Protein AF-A0A6V8EMU5-F1 (afdb_monomer_lite)

Foldseek 3Di:
DVVVVVVVVVVVVVVVPDDDQQAPLVADFFAADFCQCVSNRGRGSVPDDDFQKDKDWDWDPDDDAQDKTKIKIKIAPGDADPQQKDKDADFCDNPRPCTHVVSVQKFFPQWQVGDGGRIHIDHDPHRMDMTMTMITHHNDDDDD

Structure (mmCIF, N/CA/C/O backbone):
data_AF-A0A6V8EMU5-F1
#
_entry.id   AF-A0A6V8EMU5-F1
#
loop_
_atom_site.group_PDB
_atom_site.id
_atom_site.type_symbol
_atom_site.label_atom_id
_atom_site.label_alt_id
_atom_site.label_comp_id
_atom_site.label_asym_id
_atom_site.label_entity_id
_atom_site.label_seq_id
_atom_site.pdbx_PDB_ins_code
_atom_site.Cartn_x
_atom_site.Cartn_y
_atom_site.Cartn_z
_atom_site.occupancy
_atom_site.B_iso_or_equiv
_atom_site.auth_seq_id
_atom_site.auth_comp_id
_atom_site.auth_asym_id
_atom_site.auth_atom_id
_atom_site.pdbx_PDB_model_num
ATOM 1 N N . MET A 1 1 ? -40.445 38.850 7.396 1.00 62.78 1 MET A N 1
ATOM 2 C CA . MET A 1 1 ? -39.752 38.286 8.583 1.00 62.78 1 MET A CA 1
ATOM 3 C C . MET A 1 1 ? -40.018 36.793 8.769 1.00 62.78 1 MET A C 1
ATOM 5 O O . MET A 1 1 ? -39.047 36.062 8.870 1.00 62.78 1 MET A O 1
ATOM 9 N N . LYS A 1 2 ? -41.276 36.317 8.729 1.00 76.31 2 LYS A N 1
ATOM 10 C CA . LYS A 1 2 ? -41.618 34.887 8.904 1.00 76.31 2 LYS A CA 1
ATOM 11 C C . LYS A 1 2 ? -40.872 33.920 7.962 1.00 76.31 2 LYS A C 1
ATOM 13 O O . LYS A 1 2 ? -40.321 32.941 8.439 1.00 76.31 2 LYS A O 1
ATOM 18 N N . SER A 1 3 ? -40.772 34.221 6.662 1.00 79.50 3 SER A N 1
ATOM 19 C CA . SER A 1 3 ? -40.058 33.346 5.710 1.00 79.50 3 SER A CA 1
ATOM 20 C C . SER A 1 3 ? -38.551 33.260 5.967 1.00 79.50 3 SER A C 1
ATOM 22 O O . SER A 1 3 ? -37.969 32.195 5.824 1.00 79.50 3 SER A O 1
ATOM 24 N N . ARG A 1 4 ? -37.920 34.358 6.405 1.00 86.12 4 ARG A N 1
ATOM 25 C CA . ARG A 1 4 ? -36.487 34.380 6.735 1.00 86.12 4 ARG A CA 1
ATOM 26 C C . ARG A 1 4 ? -36.182 33.547 7.978 1.00 86.12 4 ARG A C 1
ATOM 28 O O . ARG A 1 4 ? -35.189 32.837 7.985 1.00 86.12 4 ARG A O 1
ATOM 35 N N . ILE A 1 5 ? -37.058 33.597 8.985 1.00 91.38 5 ILE A N 1
ATOM 36 C CA . ILE A 1 5 ? -36.937 32.764 10.190 1.00 91.38 5 ILE A CA 1
ATOM 37 C C . ILE A 1 5 ? -37.046 31.283 9.814 1.00 91.38 5 ILE A C 1
ATOM 39 O O . ILE A 1 5 ? -36.197 30.505 10.218 1.00 91.38 5 ILE A O 1
ATOM 43 N N . ILE A 1 6 ? -38.017 30.914 8.971 1.00 93.00 6 ILE A N 1
ATOM 44 C CA . ILE A 1 6 ? -38.186 29.526 8.507 1.00 93.00 6 ILE A CA 1
ATOM 45 C C . ILE A 1 6 ? -36.940 29.033 7.759 1.00 93.00 6 ILE A C 1
ATOM 47 O O . ILE A 1 6 ? -36.444 27.952 8.055 1.00 93.00 6 ILE A O 1
ATOM 51 N N . VAL A 1 7 ? -36.402 29.830 6.832 1.00 93.56 7 VAL A N 1
ATOM 52 C CA . VAL A 1 7 ? -35.196 29.459 6.072 1.00 93.56 7 VAL A CA 1
ATOM 53 C C . VAL A 1 7 ? -33.988 29.282 6.994 1.00 93.56 7 VAL A C 1
ATOM 55 O O . VAL A 1 7 ? -33.279 28.288 6.880 1.00 93.56 7 VAL A O 1
ATOM 58 N N . VAL A 1 8 ? -33.777 30.198 7.944 1.00 94.19 8 VAL A N 1
ATOM 59 C CA . VAL A 1 8 ? -32.675 30.093 8.915 1.00 94.19 8 VAL A CA 1
ATOM 60 C C . VAL A 1 8 ? -32.845 28.867 9.815 1.00 94.19 8 VAL A C 1
ATOM 62 O O . VAL A 1 8 ? -31.873 28.1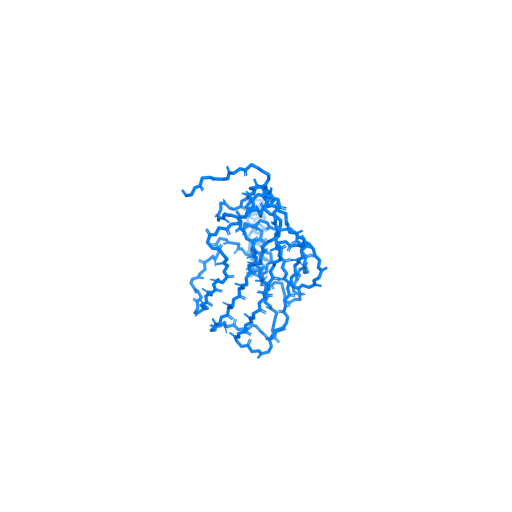56 10.050 1.00 94.19 8 VAL A O 1
ATOM 65 N N . SER A 1 9 ? -34.065 28.567 10.266 1.00 92.75 9 SER A N 1
ATOM 66 C CA . SER A 1 9 ? -34.350 27.366 11.057 1.00 92.75 9 SER A CA 1
ATOM 67 C C . SER A 1 9 ? -34.085 26.078 10.276 1.00 92.75 9 SER A C 1
ATOM 69 O O . SER A 1 9 ? -33.500 25.151 10.830 1.00 92.75 9 SER A O 1
ATOM 71 N N . ILE A 1 10 ? -34.457 26.018 8.994 1.00 93.56 10 ILE A N 1
ATOM 72 C CA . ILE A 1 10 ? -34.183 24.862 8.126 1.00 93.56 10 ILE A CA 1
ATOM 73 C C . ILE A 1 10 ? -32.674 24.665 7.954 1.00 93.56 10 ILE A C 1
ATOM 75 O O . ILE A 1 10 ? -32.185 23.559 8.163 1.00 93.56 10 ILE A O 1
ATOM 79 N N . ILE A 1 11 ? -31.931 25.733 7.643 1.00 92.06 11 ILE A N 1
ATOM 80 C CA . ILE A 1 11 ? -30.468 25.675 7.494 1.00 92.06 11 ILE A CA 1
ATOM 81 C C . ILE A 1 11 ? -29.808 25.223 8.799 1.00 92.06 11 ILE A C 1
ATOM 83 O O . ILE A 1 11 ? -28.953 24.346 8.777 1.00 92.06 11 ILE A O 1
ATOM 87 N N . LEU A 1 12 ? -30.229 25.771 9.941 1.00 91.44 12 LEU A N 1
ATOM 88 C CA . LEU A 1 12 ? -29.681 25.393 11.242 1.00 91.44 12 LEU A CA 1
ATOM 89 C C . LEU A 1 12 ? -29.962 23.921 11.570 1.00 91.44 12 LEU A C 1
ATOM 91 O O . LEU A 1 12 ? -29.094 23.236 12.095 1.00 91.44 12 LEU A O 1
ATOM 95 N N . THR A 1 13 ? -31.147 23.421 11.215 1.00 90.25 13 THR A N 1
ATOM 96 C CA . THR A 1 13 ? -31.513 22.013 11.422 1.00 90.25 13 THR A CA 1
ATOM 97 C C . THR A 1 13 ? -30.691 21.093 10.516 1.00 90.25 13 THR A C 1
ATOM 99 O O . THR A 1 13 ? -30.221 20.061 10.977 1.00 90.25 13 THR A O 1
ATOM 102 N N . LEU A 1 14 ? -30.454 21.483 9.258 1.00 86.19 14 LEU A N 1
ATOM 103 C CA . LEU A 1 14 ? -29.575 20.762 8.329 1.00 86.19 14 LEU A CA 1
ATOM 104 C C . LEU A 1 14 ? -28.123 20.721 8.826 1.00 86.19 14 LEU A C 1
ATOM 106 O O . LEU A 1 14 ? -27.501 19.668 8.770 1.00 86.19 14 LEU A O 1
ATOM 110 N N . LEU A 1 15 ? -27.605 21.835 9.351 1.00 82.19 15 LEU A N 1
ATOM 111 C CA . LEU A 1 15 ? -26.249 21.921 9.905 1.00 82.19 15 LEU A CA 1
ATOM 112 C C . LEU A 1 15 ? -26.089 21.133 11.213 1.00 82.19 15 LEU A C 1
ATOM 114 O O . LEU A 1 15 ? -25.030 20.579 11.463 1.00 82.19 15 LEU A O 1
ATOM 118 N N . LEU A 1 16 ? -27.128 21.061 12.048 1.00 80.56 16 LEU A N 1
ATOM 119 C CA . LEU A 1 16 ? -27.117 20.250 13.274 1.00 80.56 16 LEU A CA 1
ATOM 120 C C . LEU A 1 16 ? -27.333 18.754 12.996 1.00 80.56 16 LEU A C 1
ATOM 122 O O . LEU A 1 16 ? -27.001 17.926 13.839 1.00 80.56 16 LEU A O 1
ATOM 126 N N . ALA A 1 17 ? -27.892 18.408 11.833 1.00 74.19 17 ALA A N 1
ATOM 127 C CA . ALA A 1 17 ? -28.109 17.031 11.398 1.00 74.19 17 ALA A CA 1
ATOM 128 C C . ALA A 1 17 ? -26.889 16.409 10.697 1.00 74.19 17 ALA A C 1
ATOM 130 O O . ALA A 1 17 ? -26.929 15.225 10.360 1.00 74.19 17 ALA A O 1
ATOM 131 N N . THR A 1 18 ? -25.805 17.161 10.466 1.00 63.06 18 THR A N 1
ATOM 132 C CA . THR A 1 18 ? -24.569 16.577 9.937 1.00 63.06 18 THR A CA 1
ATOM 133 C C . THR A 1 18 ? -23.916 15.724 11.018 1.00 63.06 18 THR A C 1
ATOM 135 O O . THR A 1 18 ? -23.444 16.243 12.030 1.00 63.06 18 THR A O 1
ATOM 138 N N . SER A 1 19 ? -23.874 14.410 10.813 1.00 57.09 19 SER A N 1
ATOM 139 C CA . SER A 1 19 ? -23.028 13.526 11.609 1.00 57.09 19 SER A CA 1
ATOM 140 C C . SER A 1 19 ? -21.565 13.935 11.427 1.00 57.09 19 SER A C 1
ATOM 142 O O . SER A 1 19 ? -21.128 14.127 10.291 1.00 57.09 19 SER A O 1
ATOM 144 N N . SER A 1 20 ? -20.803 14.032 12.521 1.00 56.47 20 SER A N 1
ATOM 145 C CA . SER A 1 20 ? -19.335 14.033 12.471 1.00 56.47 20 SER A CA 1
ATOM 146 C C . SER A 1 20 ? -18.881 12.902 11.553 1.00 56.47 20 SER A C 1
ATOM 148 O O . SER A 1 20 ? -19.445 11.815 11.669 1.00 56.47 20 SER A O 1
ATOM 150 N N . GLY A 1 21 ? -17.935 13.154 10.641 1.00 52.91 21 GLY A N 1
ATOM 151 C CA . GLY A 1 21 ? -17.435 12.162 9.687 1.00 52.91 21 GLY A CA 1
ATOM 152 C C . GLY A 1 21 ? -17.037 10.882 10.413 1.00 52.91 21 GLY A C 1
ATOM 153 O O . GLY A 1 21 ? -15.967 10.802 11.006 1.00 52.91 21 GLY A O 1
ATOM 154 N N . VAL A 1 22 ? -17.947 9.913 10.449 1.00 53.91 22 VAL A N 1
ATOM 155 C CA . VAL A 1 22 ? -17.692 8.635 11.092 1.00 53.91 22 VAL A CA 1
ATOM 156 C C . VAL A 1 22 ? -16.890 7.811 10.114 1.00 53.91 22 VAL A C 1
ATOM 158 O O . VAL A 1 22 ? -17.197 7.754 8.918 1.00 53.91 22 VAL A O 1
ATOM 161 N N . ALA A 1 23 ? -15.854 7.173 10.641 1.00 56.19 23 ALA A N 1
ATOM 162 C CA . ALA A 1 23 ? -15.182 6.127 9.918 1.00 56.19 23 ALA A CA 1
ATOM 163 C C . ALA A 1 23 ? -16.204 5.086 9.440 1.00 56.19 23 ALA A C 1
ATOM 165 O O . ALA A 1 23 ? -17.180 4.836 10.148 1.00 56.19 23 ALA A O 1
ATOM 166 N N . ASN A 1 24 ? -16.026 4.504 8.251 1.00 65.38 24 ASN A N 1
ATOM 167 C CA . ASN A 1 24 ? -16.918 3.441 7.785 1.00 65.38 24 ASN A CA 1
ATOM 168 C C . ASN A 1 24 ? -16.547 2.160 8.533 1.00 65.38 24 ASN A C 1
ATOM 170 O O . ASN A 1 24 ? -15.546 1.544 8.178 1.00 65.38 24 ASN A O 1
ATOM 174 N N . PRO A 1 25 ? -17.303 1.747 9.570 1.00 60.41 25 PRO A N 1
ATOM 175 C CA . PRO A 1 25 ? -16.785 0.771 10.524 1.00 60.41 25 PRO A CA 1
ATOM 176 C C . PRO A 1 25 ? -16.617 -0.609 9.886 1.00 60.41 25 PRO A C 1
ATOM 178 O O . PRO A 1 25 ? -15.761 -1.376 10.301 1.00 60.41 25 PRO A O 1
ATOM 181 N N . GLY A 1 26 ? -17.432 -0.924 8.877 1.00 66.12 26 GLY A N 1
ATOM 182 C CA . GLY A 1 26 ? -17.337 -2.167 8.110 1.00 66.12 26 GLY A CA 1
ATOM 183 C C . GLY A 1 26 ? -16.399 -2.093 6.906 1.00 66.12 26 GLY A C 1
ATOM 184 O O . GLY A 1 26 ? -16.479 -2.971 6.057 1.00 66.12 26 GLY A O 1
ATOM 185 N N . GLY A 1 27 ? -15.596 -1.034 6.792 1.00 75.44 27 GLY A N 1
ATOM 186 C CA . GLY A 1 27 ? -14.760 -0.807 5.624 1.00 75.44 27 GLY A CA 1
ATOM 187 C C . GLY A 1 27 ? -15.536 -0.384 4.381 1.00 75.44 27 GLY A C 1
ATOM 188 O O . GLY A 1 27 ? -16.713 0.007 4.415 1.00 75.44 27 GLY A O 1
ATOM 189 N N . LYS A 1 28 ? -14.834 -0.418 3.260 1.00 81.31 28 LYS A N 1
ATOM 190 C CA . LYS A 1 28 ? -15.286 -0.092 1.911 1.00 81.31 28 LYS A CA 1
ATOM 191 C C . LYS A 1 28 ? -14.872 -1.131 0.875 1.00 81.31 28 LYS A C 1
ATOM 193 O O . LYS A 1 28 ? -15.258 -0.960 -0.283 1.00 81.31 28 LYS A O 1
ATOM 198 N N . GLY A 1 29 ? -14.141 -2.163 1.282 1.00 88.12 29 GLY A N 1
ATOM 199 C CA . GLY A 1 29 ? -13.582 -3.192 0.424 1.00 88.12 29 GLY A CA 1
ATOM 200 C C . GLY A 1 29 ? -12.421 -2.706 -0.440 1.00 88.12 29 GLY A C 1
ATOM 201 O O . GLY A 1 29 ? -12.261 -1.504 -0.718 1.00 88.12 29 GLY A O 1
ATOM 202 N N . ASP A 1 30 ? -11.652 -3.691 -0.890 1.00 91.81 30 ASP A N 1
ATOM 203 C CA . ASP A 1 30 ? -10.554 -3.545 -1.840 1.00 91.81 30 ASP A CA 1
ATOM 204 C C . ASP A 1 30 ? -11.031 -2.841 -3.116 1.00 91.81 30 ASP A C 1
ATOM 206 O O . ASP A 1 30 ? -12.125 -3.101 -3.630 1.00 91.81 30 ASP A O 1
ATOM 210 N N . SER A 1 31 ? -10.233 -1.896 -3.605 1.00 91.62 31 SER A N 1
ATOM 211 C CA . SER A 1 31 ? -10.549 -1.095 -4.792 1.00 91.62 31 SER A CA 1
ATOM 212 C C . SER A 1 31 ? -9.318 -0.314 -5.235 1.00 91.62 31 SER A C 1
ATOM 214 O O . SER A 1 31 ? -8.378 -0.146 -4.466 1.00 91.62 31 SER A O 1
ATOM 216 N N . ASN A 1 32 ? -9.370 0.278 -6.425 1.00 91.38 32 ASN A N 1
ATOM 217 C CA . ASN A 1 32 ? -8.472 1.380 -6.752 1.00 91.38 32 ASN A CA 1
ATOM 218 C C . ASN A 1 32 ? -8.990 2.687 -6.143 1.00 91.38 32 ASN A C 1
ATOM 220 O O . ASN A 1 32 ? -10.191 2.975 -6.231 1.00 91.38 32 ASN A O 1
ATOM 224 N N . ARG A 1 33 ? -8.117 3.438 -5.468 1.00 88.50 33 ARG A N 1
ATOM 225 C CA . ARG A 1 33 ? -8.454 4.665 -4.739 1.00 88.50 33 ARG A CA 1
ATOM 226 C C . ARG A 1 33 ? -7.290 5.651 -4.725 1.00 88.50 33 ARG A C 1
ATOM 228 O O . ARG A 1 33 ? -6.164 5.281 -4.397 1.00 88.50 33 ARG A O 1
ATOM 235 N N . ASP A 1 34 ? -7.621 6.918 -4.964 1.00 87.12 34 ASP A N 1
ATOM 236 C CA . ASP A 1 34 ? -6.679 8.026 -4.819 1.00 87.12 34 ASP A CA 1
ATOM 237 C C . ASP A 1 34 ? -6.430 8.396 -3.347 1.00 87.12 34 ASP A C 1
ATOM 239 O O . ASP A 1 34 ? -7.256 8.103 -2.471 1.00 87.12 34 ASP A O 1
ATOM 243 N N . PHE A 1 35 ? -5.363 9.148 -3.062 1.00 82.88 35 PHE A N 1
ATOM 244 C CA . PHE A 1 35 ? -5.080 9.650 -1.710 1.00 82.88 35 PHE A CA 1
ATOM 245 C C . PHE A 1 35 ? -6.223 10.503 -1.135 1.00 82.88 35 PHE A C 1
ATOM 247 O O . PHE A 1 35 ? -6.589 10.344 0.032 1.00 82.88 35 PHE A O 1
ATOM 254 N N . THR A 1 36 ? -6.869 11.365 -1.935 1.00 77.94 36 THR A N 1
ATOM 255 C CA . THR A 1 36 ? -8.059 12.124 -1.490 1.00 77.94 36 THR A CA 1
ATOM 256 C C . THR A 1 36 ? -9.294 11.230 -1.347 1.00 77.94 36 THR A C 1
ATOM 258 O O . THR A 1 36 ? -10.257 11.603 -0.687 1.00 77.94 36 THR A O 1
ATOM 261 N N . CYS A 1 37 ? -9.281 10.001 -1.859 1.00 69.56 37 CYS A N 1
ATOM 262 C CA . CYS A 1 37 ? -10.270 8.989 -1.493 1.00 69.56 37 CYS A CA 1
ATOM 263 C C . CYS A 1 37 ? -9.904 8.243 -0.197 1.00 69.56 37 CYS A C 1
ATOM 265 O O . CYS A 1 37 ? -10.734 7.475 0.291 1.00 69.56 37 CYS A O 1
ATOM 267 N N . GLY A 1 38 ? -8.743 8.503 0.418 1.00 58.28 38 GLY A N 1
ATOM 268 C CA . GLY A 1 38 ? -8.309 7.945 1.708 1.00 58.28 38 GLY A CA 1
ATOM 269 C C . GLY A 1 38 ? -9.251 8.241 2.879 1.00 58.28 38 GLY A C 1
ATOM 270 O O . GLY A 1 38 ? -9.413 7.427 3.788 1.00 58.28 38 GLY A O 1
ATOM 271 N N . GLY A 1 39 ? -10.005 9.342 2.799 1.00 56.09 39 GLY A N 1
ATOM 272 C CA . GLY A 1 39 ? -11.105 9.645 3.723 1.00 56.09 39 GLY A CA 1
ATOM 273 C C . GLY A 1 39 ? -12.300 8.693 3.620 1.00 56.09 39 GLY A C 1
ATOM 274 O O . GLY A 1 39 ? -13.210 8.768 4.442 1.00 56.09 39 GLY A O 1
ATOM 275 N N . SER A 1 40 ? -12.309 7.756 2.666 1.00 53.03 40 SER A N 1
ATOM 276 C CA . SER A 1 40 ? -13.356 6.733 2.543 1.00 53.03 40 SER A CA 1
ATOM 277 C C . SER A 1 40 ? -13.458 5.842 3.783 1.00 53.03 40 SER A C 1
ATOM 279 O O . SER A 1 40 ? -14.541 5.323 4.050 1.00 53.03 40 SER A O 1
ATOM 281 N N . CYS A 1 41 ? -12.382 5.711 4.567 1.00 55.94 41 CYS A N 1
ATOM 282 C CA . CYS A 1 41 ? -12.421 5.038 5.862 1.00 55.94 41 CYS A CA 1
ATOM 283 C C . CYS A 1 41 ? -12.686 5.966 7.045 1.00 55.94 41 CYS A C 1
ATOM 285 O O . CYS A 1 41 ? -13.181 5.446 8.025 1.00 55.94 41 CYS A O 1
ATOM 287 N N . HIS A 1 42 ? -12.426 7.282 6.971 1.00 59.34 42 HIS A N 1
ATOM 288 C CA . HIS A 1 42 ? -12.413 8.193 8.138 1.00 59.34 42 HIS A CA 1
ATOM 289 C C . HIS A 1 42 ? -13.229 9.496 7.984 1.00 59.34 42 HIS A C 1
ATOM 291 O O . HIS A 1 42 ? -13.102 10.412 8.789 1.00 59.34 42 HIS A O 1
ATOM 297 N N . GLY A 1 43 ? -14.108 9.589 6.984 1.00 50.69 43 GLY A N 1
ATOM 298 C CA . GLY A 1 43 ? -15.106 10.660 6.858 1.00 50.69 43 GLY A CA 1
ATOM 299 C C . GLY A 1 43 ? -14.595 11.984 6.278 1.00 50.69 43 GLY A C 1
ATOM 300 O O . GLY A 1 43 ? -15.405 12.726 5.729 1.00 50.69 43 GLY A O 1
ATOM 301 N N . ASP A 1 44 ? -13.286 12.260 6.327 1.00 56.44 44 ASP A N 1
ATOM 302 C CA . ASP A 1 44 ? -12.647 13.395 5.644 1.00 56.44 44 ASP A CA 1
ATOM 303 C C . ASP A 1 44 ? -11.126 13.153 5.462 1.00 56.44 44 ASP A C 1
ATOM 305 O O . ASP A 1 44 ? -10.410 13.020 6.456 1.00 56.44 44 ASP A O 1
ATOM 309 N N . PRO A 1 45 ? -10.587 13.116 4.228 1.00 53.75 45 PRO A N 1
ATOM 310 C CA . PRO A 1 45 ? -9.141 12.999 3.982 1.00 53.75 45 PRO A CA 1
ATOM 311 C C . PRO A 1 45 ? -8.356 14.223 4.489 1.00 53.75 45 PRO A C 1
ATOM 313 O O . PRO A 1 45 ? -7.169 14.129 4.808 1.00 53.75 45 PRO A O 1
ATOM 316 N N . SER A 1 46 ? -9.024 15.377 4.591 1.00 53.78 46 SER A N 1
ATOM 317 C CA . SER A 1 46 ? -8.470 16.641 5.090 1.00 53.78 46 SER A CA 1
ATOM 318 C C . SER A 1 46 ? -8.206 16.612 6.599 1.00 53.78 46 SER A C 1
ATOM 320 O O . SER A 1 46 ? -7.446 17.438 7.099 1.00 53.78 46 SER A O 1
ATOM 322 N N . LEU A 1 47 ? -8.779 15.645 7.329 1.00 56.34 47 LEU A N 1
ATOM 323 C CA . LEU A 1 47 ? -8.527 15.396 8.755 1.00 56.34 47 LEU A CA 1
ATOM 324 C C . LEU A 1 47 ? -7.293 14.507 8.979 1.00 56.34 47 LEU A C 1
ATOM 326 O O . LEU A 1 47 ? -7.239 13.721 9.924 1.00 56.34 47 LEU A O 1
ATOM 330 N N . SER A 1 48 ? -6.283 14.642 8.117 1.00 63.28 48 SER A N 1
ATOM 331 C CA . SER A 1 48 ? -4.973 14.014 8.285 1.00 63.28 48 SER A CA 1
ATOM 332 C C . SER A 1 48 ? -4.351 14.470 9.611 1.00 63.28 48 SER A C 1
ATOM 334 O O . SER A 1 48 ? -3.829 15.580 9.710 1.00 63.28 48 SER A O 1
ATOM 336 N N . SER A 1 49 ? -4.420 13.629 10.640 1.00 69.19 49 SER A N 1
ATOM 337 C CA . SER A 1 49 ? -3.733 13.850 11.915 1.00 69.19 49 SER A CA 1
ATOM 338 C C . SER A 1 49 ? -2.547 12.896 12.039 1.00 69.19 49 SER A C 1
ATOM 340 O O . SER A 1 49 ? -2.612 11.780 11.518 1.00 69.19 49 SER A O 1
ATOM 342 N N . PRO A 1 50 ? -1.457 13.303 12.714 1.00 76.56 50 PRO A N 1
ATOM 343 C CA . PRO A 1 50 ? -0.376 12.387 13.046 1.00 76.56 50 PRO A CA 1
ATOM 344 C C . PRO A 1 50 ? -0.910 11.163 13.797 1.00 76.56 50 PRO A C 1
ATOM 346 O O . PRO A 1 50 ? -1.716 11.299 14.716 1.00 76.56 50 PRO A O 1
ATOM 349 N N . SER A 1 51 ? -0.443 9.984 13.399 1.00 81.88 51 SER A N 1
ATOM 350 C CA . SER A 1 51 ? -0.710 8.700 14.052 1.00 81.88 51 SER A CA 1
ATOM 351 C C . SER A 1 51 ? 0.578 8.204 14.719 1.00 81.88 51 SER A C 1
ATOM 353 O O . SER A 1 51 ? 1.659 8.522 14.214 1.00 81.88 51 SER A O 1
ATOM 355 N N . PRO A 1 52 ? 0.503 7.427 15.818 1.00 87.06 52 PRO A N 1
ATOM 356 C CA . PRO A 1 52 ? 1.671 6.747 16.381 1.00 87.06 52 PRO A CA 1
ATOM 357 C C . PRO A 1 52 ? 2.207 5.615 15.488 1.00 87.06 52 PRO A C 1
ATOM 359 O O . PRO A 1 52 ? 3.252 5.051 15.804 1.00 87.06 52 PRO A O 1
ATOM 362 N N . ALA A 1 53 ? 1.513 5.274 14.396 1.00 89.75 53 ALA A N 1
ATOM 363 C CA . ALA A 1 53 ? 1.921 4.202 13.504 1.00 89.75 53 ALA A CA 1
ATOM 364 C C . ALA A 1 53 ? 3.256 4.499 12.800 1.00 89.75 53 ALA A C 1
ATOM 366 O O . ALA A 1 53 ? 3.463 5.570 12.225 1.00 89.75 53 ALA A O 1
ATOM 367 N N . GLU A 1 54 ? 4.129 3.500 12.778 1.00 93.50 54 GLU A N 1
ATOM 368 C CA . GLU A 1 54 ? 5.372 3.494 12.016 1.00 93.50 54 GLU A CA 1
ATOM 369 C C . GLU A 1 54 ? 5.194 2.643 10.759 1.00 93.50 54 GLU A C 1
ATOM 371 O O . GLU A 1 54 ? 4.628 1.552 10.817 1.00 93.50 54 GLU A O 1
ATOM 376 N N . ILE A 1 55 ? 5.676 3.145 9.620 1.00 93.50 55 ILE A N 1
ATOM 377 C CA . ILE A 1 55 ? 5.621 2.451 8.330 1.00 93.50 55 ILE A CA 1
ATOM 378 C C . ILE A 1 55 ? 7.049 2.138 7.892 1.00 93.50 55 ILE A C 1
ATOM 380 O O . ILE A 1 55 ? 7.860 3.045 7.695 1.00 93.50 55 ILE A O 1
ATOM 384 N N . GLN A 1 56 ? 7.335 0.858 7.690 1.00 96.06 56 GLN A N 1
ATOM 385 C CA . GLN A 1 56 ? 8.563 0.363 7.087 1.00 96.06 56 GLN A CA 1
ATOM 386 C C . GLN A 1 56 ? 8.256 -0.192 5.697 1.00 96.06 56 GLN A C 1
ATOM 388 O O . GLN A 1 56 ? 7.335 -0.987 5.529 1.00 96.06 56 GLN A O 1
ATOM 393 N N . ILE A 1 57 ? 9.044 0.220 4.706 1.00 94.94 57 ILE A N 1
ATOM 394 C CA . ILE A 1 57 ? 8.924 -0.236 3.320 1.00 94.94 57 ILE A CA 1
ATOM 395 C C . ILE A 1 57 ? 10.209 -0.982 2.965 1.00 94.94 57 ILE A C 1
ATOM 397 O O . ILE A 1 57 ? 11.295 -0.407 3.057 1.00 94.94 57 ILE A O 1
ATOM 401 N N . ASP A 1 58 ? 10.079 -2.240 2.559 1.00 96.25 58 ASP A N 1
ATOM 402 C CA . ASP A 1 58 ? 11.156 -3.044 1.991 1.00 96.25 58 ASP A CA 1
ATOM 403 C C . ASP A 1 58 ? 10.899 -3.260 0.498 1.00 96.25 58 ASP A C 1
ATOM 405 O O . ASP A 1 58 ? 9.896 -3.838 0.081 1.00 96.25 58 ASP A O 1
ATOM 409 N N . MET A 1 59 ? 11.805 -2.739 -0.322 1.00 93.75 59 MET A N 1
ATOM 410 C CA . MET A 1 59 ? 11.759 -2.862 -1.773 1.00 93.75 59 MET A CA 1
ATOM 411 C C . MET A 1 59 ? 13.164 -2.747 -2.354 1.00 93.75 59 MET A C 1
ATOM 413 O O . MET A 1 59 ? 14.081 -2.178 -1.751 1.00 93.75 59 MET A O 1
ATOM 417 N N . LYS A 1 60 ? 13.346 -3.249 -3.577 1.00 91.69 60 LYS A N 1
ATOM 418 C CA . LYS A 1 60 ? 14.586 -3.009 -4.318 1.00 91.69 60 LYS A CA 1
ATOM 419 C C . LYS A 1 60 ? 14.686 -1.531 -4.692 1.00 91.69 60 LYS A C 1
ATOM 421 O O . LYS A 1 60 ? 13.735 -0.936 -5.179 1.00 91.69 60 LYS A O 1
ATOM 426 N N . SER A 1 61 ? 15.879 -0.957 -4.548 1.00 88.81 61 SER A N 1
ATOM 427 C CA . SER A 1 61 ? 16.169 0.425 -4.961 1.00 88.81 61 SER A CA 1
ATOM 428 C C . SER A 1 61 ? 16.206 0.618 -6.481 1.00 88.81 61 SER A C 1
ATOM 430 O O . SER A 1 61 ? 16.409 1.726 -6.974 1.00 88.81 61 SER A O 1
ATOM 432 N N . THR A 1 62 ? 16.092 -0.459 -7.254 1.00 89.69 62 THR A N 1
ATOM 433 C CA . THR A 1 62 ? 16.037 -0.432 -8.714 1.00 89.69 62 THR A CA 1
ATOM 434 C C . THR A 1 62 ? 15.188 -1.604 -9.182 1.00 89.69 62 THR A C 1
ATOM 436 O O . THR A 1 62 ? 15.402 -2.732 -8.735 1.00 89.69 62 THR A O 1
ATOM 439 N N . ALA A 1 63 ? 14.262 -1.336 -10.097 1.00 91.69 63 ALA A N 1
ATOM 440 C CA . ALA A 1 63 ? 13.548 -2.351 -10.858 1.00 91.69 63 ALA A CA 1
ATOM 441 C C . ALA A 1 63 ? 14.022 -2.307 -12.312 1.00 91.69 63 ALA A C 1
ATOM 443 O O . ALA A 1 63 ? 14.334 -1.236 -12.835 1.00 91.69 63 ALA A O 1
ATOM 444 N N . PHE A 1 64 ? 14.094 -3.465 -12.962 1.00 92.50 64 PHE A N 1
ATOM 445 C CA . PHE A 1 64 ? 14.413 -3.526 -14.384 1.00 92.50 64 PHE A CA 1
ATOM 446 C C . PHE A 1 64 ? 13.131 -3.348 -15.193 1.00 92.50 64 PHE 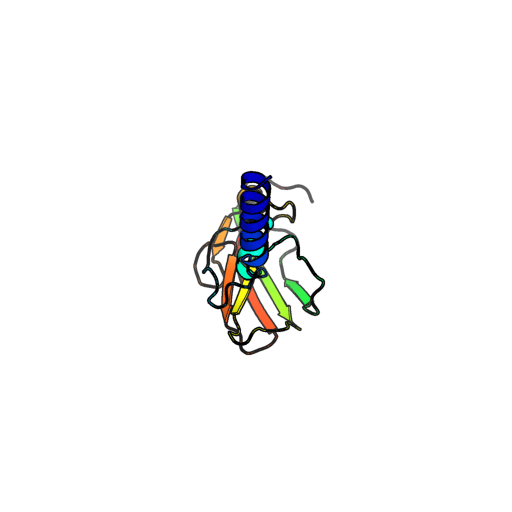A C 1
ATOM 448 O O . PHE A 1 64 ? 12.096 -3.916 -14.840 1.00 92.50 64 PHE A O 1
ATOM 455 N N . SER A 1 65 ? 13.214 -2.584 -16.279 1.00 94.06 65 SER A N 1
ATOM 456 C CA . SER A 1 65 ? 12.098 -2.365 -17.200 1.00 94.06 65 SER A CA 1
ATOM 457 C C . SER A 1 65 ? 11.423 -3.690 -17.579 1.00 94.06 65 SER A C 1
ATOM 459 O O . SER A 1 65 ? 12.093 -4.659 -17.947 1.00 94.06 65 SER A O 1
ATOM 461 N N . GLY A 1 66 ? 10.098 -3.760 -17.416 1.00 94.56 66 GLY A N 1
ATOM 462 C CA . GLY A 1 66 ? 9.306 -4.950 -17.740 1.00 94.56 66 GLY A CA 1
ATOM 463 C C . GLY A 1 66 ? 9.440 -6.137 -16.808 1.00 94.56 66 GLY A C 1
ATOM 464 O O . GLY A 1 66 ? 8.981 -7.225 -17.155 1.00 94.56 66 GLY A O 1
ATOM 465 N N . THR A 1 67 ? 10.090 -5.971 -15.660 1.00 96.12 67 THR A N 1
ATOM 466 C CA . THR A 1 67 ? 10.237 -7.048 -14.680 1.00 96.12 67 THR A CA 1
ATOM 467 C C . THR A 1 67 ? 9.322 -6.839 -13.488 1.00 96.12 67 THR A C 1
ATOM 469 O O . THR A 1 67 ? 8.961 -5.710 -13.146 1.00 96.12 67 THR A O 1
ATOM 472 N N . ALA A 1 68 ? 8.934 -7.951 -12.866 1.00 97.06 68 ALA A N 1
ATOM 473 C CA . ALA A 1 68 ? 8.205 -7.920 -11.615 1.00 97.06 68 ALA A CA 1
ATOM 474 C C . ALA A 1 68 ? 9.152 -7.565 -10.458 1.00 97.06 68 ALA A C 1
ATOM 476 O O . ALA A 1 68 ? 10.264 -8.090 -10.371 1.00 97.06 68 ALA A O 1
ATOM 477 N N . THR A 1 69 ? 8.691 -6.713 -9.550 1.00 96.62 69 THR A N 1
ATOM 478 C CA . THR A 1 69 ? 9.336 -6.414 -8.271 1.00 96.62 69 THR A CA 1
ATOM 479 C C . THR A 1 69 ? 8.301 -6.458 -7.160 1.00 96.62 69 THR A C 1
ATOM 481 O O . THR A 1 69 ? 7.129 -6.159 -7.373 1.00 96.62 69 THR A O 1
ATOM 484 N N . GLU A 1 70 ? 8.742 -6.817 -5.965 1.00 97.38 70 GLU A N 1
ATOM 485 C CA . GLU A 1 70 ? 7.910 -6.804 -4.769 1.00 97.38 70 GLU A CA 1
ATOM 486 C C . GLU A 1 70 ? 8.161 -5.525 -3.966 1.00 97.38 70 GLU A C 1
ATOM 488 O O . GLU A 1 70 ? 9.297 -5.040 -3.882 1.00 97.38 70 GLU A O 1
ATOM 493 N N . VAL A 1 71 ? 7.088 -4.992 -3.390 1.00 97.25 71 VAL A N 1
ATOM 494 C CA . VAL A 1 71 ? 7.111 -3.942 -2.374 1.00 97.25 71 VAL A CA 1
ATOM 495 C C . VAL A 1 71 ? 6.426 -4.507 -1.139 1.00 97.25 71 VAL A C 1
ATOM 497 O O . VAL A 1 71 ? 5.217 -4.747 -1.152 1.00 97.25 71 VAL A O 1
ATOM 500 N N . SER A 1 72 ? 7.202 -4.726 -0.082 1.00 97.44 72 SER A N 1
ATOM 501 C CA . SER A 1 72 ? 6.709 -5.204 1.205 1.00 97.44 72 SER A CA 1
ATOM 502 C C . SER A 1 72 ? 6.573 -4.039 2.178 1.00 97.44 72 SER A C 1
ATOM 504 O O . SER A 1 72 ? 7.456 -3.187 2.278 1.00 97.44 72 SER A O 1
ATOM 506 N N . ILE A 1 73 ? 5.446 -3.967 2.877 1.00 96.00 73 ILE A N 1
ATOM 507 C CA . ILE A 1 73 ? 5.106 -2.871 3.781 1.00 96.00 73 ILE A CA 1
ATOM 508 C C . ILE A 1 73 ? 4.759 -3.477 5.130 1.00 96.00 73 ILE A C 1
ATOM 510 O O . ILE A 1 73 ? 3.838 -4.283 5.229 1.00 96.00 73 ILE A O 1
ATOM 514 N N . SER A 1 74 ? 5.478 -3.056 6.163 1.00 95.56 74 SER A N 1
ATOM 515 C CA . SER A 1 74 ? 5.159 -3.363 7.553 1.00 95.56 74 SER A CA 1
ATOM 516 C C . SER A 1 74 ? 4.683 -2.096 8.244 1.00 95.56 74 SER A C 1
ATOM 518 O O . SER A 1 74 ? 5.380 -1.083 8.235 1.00 95.56 74 SER A O 1
ATOM 520 N N . VAL A 1 75 ? 3.498 -2.148 8.841 1.00 94.12 75 VAL A N 1
ATOM 521 C CA . VAL A 1 75 ? 2.945 -1.060 9.651 1.00 94.12 75 VAL A CA 1
ATOM 522 C C . VAL A 1 75 ? 2.848 -1.551 11.084 1.00 94.12 75 VAL A C 1
ATOM 524 O O . VAL A 1 75 ? 2.282 -2.616 11.306 1.00 94.12 75 VAL A O 1
ATOM 527 N N . SER A 1 76 ? 3.382 -0.803 12.045 1.00 94.25 76 SER A N 1
ATOM 528 C CA . SER A 1 76 ? 3.374 -1.151 13.475 1.00 94.25 76 SER A CA 1
ATOM 529 C C . SER A 1 76 ? 2.951 0.030 14.341 1.00 94.25 76 SER A C 1
ATOM 531 O O . SER A 1 76 ? 2.991 1.169 13.891 1.00 94.25 76 SER A O 1
ATOM 533 N N . GLY A 1 77 ? 2.570 -0.215 15.597 1.00 91.12 77 GLY A N 1
ATOM 534 C CA . GLY A 1 77 ? 2.192 0.857 16.529 1.00 91.12 77 GLY A CA 1
ATOM 535 C C . GLY A 1 77 ? 0.842 1.506 16.206 1.00 91.12 77 GLY A C 1
ATOM 536 O O . GLY A 1 77 ? 0.600 2.647 16.588 1.00 91.12 77 GLY A O 1
ATOM 537 N N . MET A 1 78 ? -0.030 0.795 15.485 1.00 88.69 78 MET A N 1
ATOM 538 C CA . MET A 1 78 ? -1.354 1.289 15.109 1.00 88.6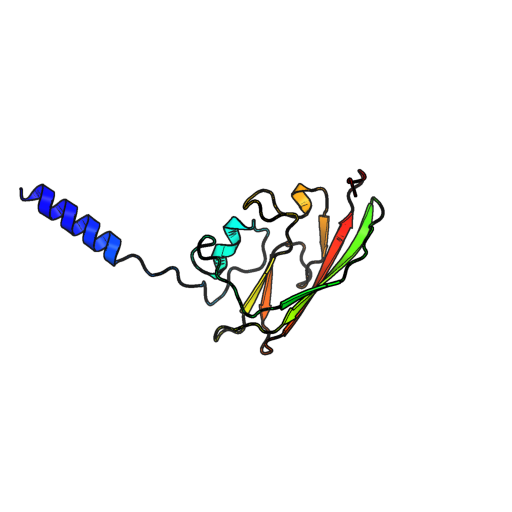9 78 MET A CA 1
ATOM 539 C C . MET A 1 78 ? -2.309 1.338 16.308 1.00 88.69 78 MET A C 1
ATOM 541 O O . MET A 1 78 ? -2.343 0.420 17.129 1.00 88.69 78 MET A O 1
ATOM 545 N N . GLU A 1 79 ? -3.143 2.375 16.358 1.00 85.38 79 GLU A N 1
ATOM 546 C CA . GLU A 1 79 ? -4.333 2.411 17.210 1.00 85.38 79 GLU A CA 1
ATOM 547 C C . GLU A 1 79 ? -5.516 1.833 16.429 1.00 85.38 79 GLU A C 1
ATOM 549 O O . GLU A 1 79 ? -6.037 2.460 15.505 1.00 85.38 79 GLU A O 1
ATOM 554 N N . LEU A 1 80 ? -5.912 0.607 16.770 1.00 81.12 80 LEU A N 1
ATOM 555 C CA . LEU A 1 80 ? -6.969 -0.103 16.058 1.00 81.12 80 LEU A CA 1
ATOM 556 C C . LEU A 1 80 ? -8.357 0.255 16.591 1.00 81.12 80 LEU A C 1
ATOM 558 O O . LEU A 1 80 ? -8.564 0.478 17.785 1.00 81.12 80 LEU A O 1
ATOM 562 N N . SER A 1 81 ? -9.325 0.291 15.677 1.00 78.06 81 SER A N 1
ATOM 563 C CA . SER A 1 81 ? -10.742 0.348 16.039 1.00 78.06 81 SER A CA 1
ATOM 564 C C . SER A 1 81 ? -11.232 -1.023 16.517 1.00 78.06 81 SER A C 1
ATOM 566 O O . SER A 1 81 ? -10.600 -2.034 16.244 1.00 78.06 81 SER A O 1
ATOM 568 N N . ASN A 1 82 ? -12.414 -1.085 17.136 1.00 79.94 82 ASN A N 1
ATOM 569 C CA . ASN A 1 82 ? -13.010 -2.344 17.618 1.00 79.94 82 ASN A CA 1
ATOM 570 C C . ASN A 1 82 ? -13.268 -3.408 16.530 1.00 79.94 82 ASN A C 1
ATOM 572 O O . ASN A 1 82 ? -13.651 -4.526 16.865 1.00 79.94 82 ASN A O 1
ATOM 576 N N . ASN A 1 83 ? -13.145 -3.047 15.250 1.00 78.38 83 ASN A N 1
ATOM 577 C CA . ASN A 1 83 ? -13.355 -3.957 14.128 1.00 78.38 83 ASN A CA 1
ATOM 578 C C . ASN A 1 83 ? -12.037 -4.472 13.532 1.00 78.38 83 ASN A C 1
ATOM 580 O O . ASN A 1 83 ? -12.090 -5.192 12.538 1.00 78.38 83 ASN A O 1
ATOM 584 N N . ASP A 1 84 ? -10.885 -4.080 14.096 1.00 85.00 84 ASP A N 1
ATOM 585 C CA . ASP A 1 84 ? -9.541 -4.545 13.714 1.00 85.00 84 ASP A CA 1
ATOM 586 C C . ASP A 1 84 ? -9.205 -4.378 12.218 1.00 85.00 84 ASP A C 1
ATOM 588 O O . ASP A 1 84 ? -8.280 -4.997 11.695 1.00 85.00 84 ASP A O 1
ATOM 592 N N . LEU A 1 85 ? -9.970 -3.533 11.519 1.00 86.62 85 LEU A N 1
ATOM 593 C CA . LEU A 1 85 ? -9.876 -3.330 10.082 1.00 86.62 85 LEU A CA 1
ATOM 594 C C . LEU A 1 85 ? -8.891 -2.208 9.765 1.00 86.62 85 LEU A C 1
ATOM 596 O O . LEU A 1 85 ? -9.038 -1.078 10.238 1.00 86.62 85 LEU A O 1
ATOM 600 N N . ILE A 1 86 ? -7.914 -2.526 8.926 1.00 87.69 86 ILE A N 1
ATOM 601 C CA . ILE A 1 86 ? -6.839 -1.636 8.506 1.00 87.69 86 ILE A CA 1
ATOM 602 C C . ILE A 1 86 ? -6.924 -1.490 6.990 1.00 87.69 86 ILE A C 1
ATOM 604 O O . ILE A 1 86 ? -6.862 -2.477 6.261 1.00 87.69 86 ILE A O 1
ATOM 608 N N . GLY A 1 87 ? -7.057 -0.252 6.517 1.00 88.44 87 GLY A N 1
ATOM 609 C CA . GLY A 1 87 ? -6.972 0.077 5.097 1.00 88.44 87 GLY A CA 1
ATOM 610 C C . GLY A 1 87 ? -5.562 0.531 4.729 1.00 88.44 87 GLY A C 1
ATOM 611 O O . GLY A 1 87 ? -5.059 1.485 5.324 1.00 88.44 87 GLY A O 1
ATOM 612 N N . ILE A 1 88 ? -4.938 -0.112 3.744 1.00 90.25 88 ILE A N 1
ATOM 613 C CA . ILE A 1 88 ? -3.576 0.210 3.296 1.00 90.25 88 ILE A CA 1
ATOM 614 C C . ILE A 1 88 ? -3.617 0.606 1.824 1.00 90.25 88 ILE A C 1
ATOM 616 O O . ILE A 1 88 ? -4.162 -0.123 1.000 1.00 90.25 88 ILE A O 1
ATOM 620 N N . PHE A 1 89 ? -3.024 1.759 1.510 1.00 90.19 89 PHE A N 1
ATOM 621 C CA . PHE A 1 89 ? -2.885 2.281 0.153 1.00 90.19 89 PHE A CA 1
ATOM 622 C C . PHE A 1 89 ? -1.436 2.144 -0.311 1.00 90.19 89 PHE A C 1
ATOM 624 O O . PHE A 1 89 ? -0.518 2.586 0.385 1.00 90.19 89 PHE A O 1
ATOM 631 N N . LEU A 1 90 ? -1.242 1.6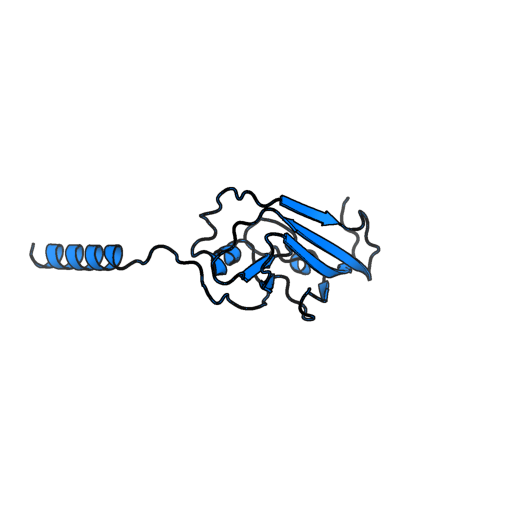26 -1.518 1.00 94.00 90 LEU A N 1
ATOM 632 C CA . LEU A 1 90 ? -0.025 1.793 -2.295 1.00 94.00 90 LEU A CA 1
ATOM 633 C C . LEU A 1 90 ? -0.244 2.925 -3.305 1.00 94.00 90 LEU A C 1
ATOM 635 O O . LEU A 1 90 ? -1.141 2.860 -4.144 1.00 94.00 90 LEU A O 1
ATOM 639 N N . LEU A 1 91 ? 0.564 3.979 -3.210 1.00 92.56 91 LEU A N 1
ATOM 640 C CA . LEU A 1 91 ? 0.425 5.190 -4.021 1.00 92.56 91 LEU A CA 1
ATOM 641 C C . LEU A 1 91 ? 1.767 5.570 -4.648 1.00 92.56 91 LEU A C 1
ATOM 643 O O . LEU A 1 91 ? 2.814 5.432 -4.014 1.00 92.56 91 LEU A O 1
ATOM 647 N N . GLY A 1 92 ? 1.726 6.098 -5.869 1.00 91.31 92 GLY A N 1
ATOM 648 C CA . GLY A 1 92 ? 2.873 6.706 -6.544 1.00 91.31 92 GLY A CA 1
ATOM 649 C C . GLY A 1 92 ? 3.154 8.144 -6.091 1.00 91.31 92 GLY A C 1
ATOM 650 O O . GLY A 1 92 ? 4.276 8.628 -6.237 1.00 91.31 92 GLY A O 1
ATOM 651 N N . SER A 1 93 ? 2.174 8.839 -5.500 1.00 89.38 93 SER A N 1
ATOM 652 C CA . SER A 1 93 ? 2.376 10.159 -4.884 1.00 89.38 93 SER A CA 1
ATOM 653 C C . SER A 1 93 ? 1.356 10.465 -3.777 1.00 89.38 93 SER A C 1
ATOM 655 O O . SER A 1 93 ? 0.550 9.622 -3.402 1.00 89.38 93 SER A O 1
ATOM 657 N N . LYS A 1 94 ? 1.415 11.676 -3.207 1.00 85.31 94 LYS A N 1
ATOM 658 C CA . LYS A 1 94 ? 0.436 12.191 -2.226 1.00 85.31 94 LYS A CA 1
ATOM 659 C C . LYS A 1 94 ? -0.339 13.396 -2.773 1.00 85.31 94 LYS A C 1
ATOM 661 O O . LYS A 1 94 ? -0.766 14.256 -2.007 1.00 85.31 94 LYS A O 1
ATOM 666 N N . ASN A 1 95 ? -0.452 13.502 -4.098 1.00 84.38 95 ASN A N 1
ATOM 667 C CA . ASN A 1 95 ? -1.037 14.671 -4.762 1.00 84.38 95 ASN A CA 1
ATOM 668 C C . ASN A 1 95 ? -2.560 14.758 -4.599 1.00 84.38 95 ASN A C 1
ATOM 670 O O . ASN A 1 95 ? -3.128 15.828 -4.814 1.00 84.38 95 ASN A O 1
ATOM 674 N N . GLY A 1 96 ? -3.214 13.668 -4.191 1.00 81.38 96 GLY A N 1
ATOM 675 C CA . GLY A 1 96 ? -4.646 13.629 -3.922 1.00 81.38 96 GLY A CA 1
ATOM 676 C C . GLY A 1 96 ? -5.451 12.961 -5.029 1.00 81.38 96 GLY A C 1
ATOM 677 O O . GLY A 1 96 ? -6.505 12.398 -4.741 1.00 81.38 96 GLY A O 1
ATOM 678 N N . ASN A 1 97 ? -4.966 13.016 -6.270 1.00 86.88 97 ASN A N 1
ATOM 679 C CA . ASN A 1 97 ? -5.538 12.358 -7.437 1.00 86.88 97 ASN A CA 1
ATOM 680 C C . ASN A 1 97 ? -4.445 11.925 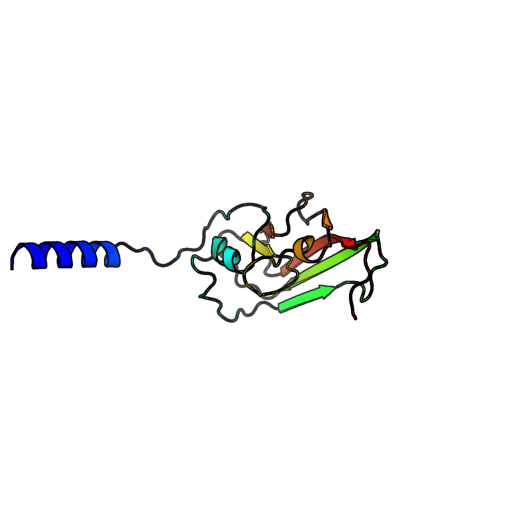-8.417 1.00 86.88 97 ASN A C 1
ATOM 682 O O . ASN A 1 97 ? -3.348 12.493 -8.408 1.00 86.88 97 ASN A O 1
ATOM 686 N N . ASN A 1 98 ? -4.782 10.966 -9.286 1.00 89.69 98 ASN A N 1
ATOM 687 C CA . ASN A 1 98 ? -3.846 10.382 -10.255 1.00 89.69 98 ASN A CA 1
ATOM 688 C C . ASN A 1 98 ? -2.539 9.973 -9.560 1.00 89.69 98 ASN A C 1
ATOM 690 O O . ASN A 1 98 ? -1.434 10.347 -9.968 1.00 89.69 98 ASN A O 1
ATOM 694 N N . ASP A 1 99 ? -2.695 9.332 -8.407 1.00 91.00 99 ASP A N 1
ATOM 695 C CA . ASP A 1 99 ? -1.606 8.942 -7.532 1.00 91.00 99 ASP A CA 1
ATOM 696 C C . ASP A 1 99 ? -1.522 7.425 -7.353 1.00 91.00 99 ASP A C 1
ATOM 698 O O . ASP A 1 99 ? -0.826 6.952 -6.452 1.00 91.00 99 ASP A O 1
ATOM 702 N N . HIS A 1 100 ? -2.157 6.650 -8.237 1.00 92.50 100 HIS A N 1
ATOM 703 C CA . HIS A 1 100 ? -2.012 5.195 -8.265 1.00 92.50 100 HIS A CA 1
ATOM 704 C C . HIS A 1 100 ? -0.673 4.844 -8.923 1.00 92.50 100 HIS A C 1
ATOM 706 O O . HIS A 1 100 ? -0.152 5.624 -9.725 1.00 92.50 100 HIS A O 1
ATOM 712 N N . PRO A 1 101 ? -0.078 3.678 -8.622 1.00 94.38 101 PRO A N 1
ATOM 713 C CA . PRO A 1 101 ? 1.108 3.208 -9.341 1.00 94.38 101 PRO A CA 1
ATOM 714 C C . PRO A 1 101 ? 0.939 3.241 -10.873 1.00 94.38 101 PRO A C 1
ATOM 716 O O . PRO A 1 101 ? 1.868 3.616 -11.595 1.00 94.38 101 PRO A O 1
ATOM 719 N N . GLU A 1 102 ? -0.260 2.922 -11.358 1.00 94.38 102 GLU A N 1
ATOM 720 C CA . GLU A 1 102 ? -0.649 2.911 -12.771 1.00 94.38 102 GLU A CA 1
ATOM 721 C C . GLU A 1 102 ? -0.537 4.271 -13.461 1.00 94.38 102 GLU A C 1
ATOM 723 O O . GLU A 1 102 ? -0.153 4.329 -14.631 1.00 94.38 102 GLU A O 1
ATOM 728 N N . ASP A 1 103 ? -0.768 5.369 -12.741 1.00 93.31 103 ASP A N 1
ATOM 729 C CA . ASP A 1 103 ? -0.609 6.727 -13.279 1.00 93.31 103 ASP A CA 1
ATOM 730 C C . ASP A 1 103 ? 0.860 7.061 -13.595 1.00 93.31 103 ASP A C 1
ATOM 732 O O . ASP A 1 103 ? 1.153 7.967 -14.378 1.00 93.31 103 ASP A O 1
ATOM 736 N N . TYR A 1 104 ? 1.792 6.290 -13.027 1.00 92.75 104 TYR A N 1
ATOM 737 C CA . TYR A 1 104 ? 3.234 6.382 -13.260 1.00 92.75 104 TYR A CA 1
ATOM 738 C C . TYR A 1 104 ? 3.772 5.211 -14.097 1.00 92.75 104 TYR A C 1
ATOM 740 O O . TYR A 1 104 ? 4.979 4.965 -14.119 1.00 92.75 104 TYR A O 1
ATOM 748 N N . GLY A 1 105 ? 2.889 4.483 -14.789 1.00 94.44 105 GLY A N 1
ATOM 749 C CA . GLY A 1 105 ? 3.244 3.410 -15.721 1.00 94.44 105 GLY A CA 1
ATOM 750 C C . GLY A 1 105 ? 3.590 2.068 -15.073 1.00 94.44 105 GLY A C 1
ATOM 751 O O . GLY A 1 105 ? 3.955 1.131 -15.784 1.00 94.44 105 GLY A O 1
ATOM 752 N N . TRP A 1 106 ? 3.476 1.952 -13.751 1.00 95.94 106 TRP A N 1
ATOM 753 C CA . TRP A 1 106 ? 3.572 0.663 -13.070 1.00 95.94 106 TRP A CA 1
ATOM 754 C C . TRP A 1 106 ? 2.270 -0.115 -13.225 1.00 95.94 106 TRP A C 1
ATOM 756 O O . TRP A 1 106 ? 1.233 0.446 -13.545 1.00 95.94 106 TRP A O 1
ATOM 766 N N . GLN A 1 107 ? 2.298 -1.417 -12.983 1.00 97.19 107 GLN A N 1
ATOM 767 C CA . GLN A 1 107 ? 1.071 -2.207 -12.936 1.00 97.19 107 GLN A CA 1
ATOM 768 C C . GLN A 1 107 ? 1.086 -3.098 -11.705 1.00 97.19 107 GLN A C 1
ATOM 770 O O . GLN A 1 107 ? 2.028 -3.870 -11.523 1.00 97.19 107 GLN A O 1
ATOM 775 N N . ILE A 1 108 ? 0.030 -3.054 -10.896 1.00 98.12 108 ILE A N 1
ATOM 776 C CA . ILE A 1 108 ? -0.171 -4.044 -9.840 1.00 98.12 108 ILE A CA 1
ATOM 777 C C . ILE A 1 108 ? -0.563 -5.375 -10.481 1.00 98.12 108 ILE A C 1
ATOM 779 O O . ILE A 1 108 ? -1.617 -5.503 -11.105 1.00 98.12 108 ILE A O 1
ATOM 783 N N . ILE A 1 109 ? 0.297 -6.382 -10.327 1.00 98.00 109 ILE A N 1
ATOM 784 C CA . ILE A 1 109 ? 0.009 -7.746 -10.790 1.00 98.00 109 ILE A CA 1
ATOM 785 C C . ILE A 1 109 ? -0.542 -8.628 -9.670 1.00 98.00 109 ILE A C 1
ATOM 787 O O . ILE A 1 109 ? -1.227 -9.605 -9.962 1.00 98.00 109 ILE A O 1
ATOM 791 N N . GLN A 1 110 ? -0.259 -8.279 -8.412 1.00 98.25 110 GLN A N 1
ATOM 792 C CA . GLN A 1 110 ? -0.825 -8.940 -7.243 1.00 98.25 110 GLN A CA 1
ATOM 793 C C . GLN A 1 110 ? -0.870 -7.978 -6.052 1.00 98.25 110 GLN A C 1
ATOM 795 O O . GLN A 1 110 ? 0.154 -7.402 -5.685 1.00 98.25 110 GLN A O 1
ATOM 800 N N . ASP A 1 111 ? -2.046 -7.825 -5.451 1.00 97.94 111 ASP A N 1
ATOM 801 C CA . ASP A 1 111 ? -2.236 -7.174 -4.154 1.00 97.94 111 ASP A CA 1
ATOM 802 C C . ASP A 1 111 ? -2.189 -8.204 -2.996 1.00 97.94 111 ASP A C 1
ATOM 804 O O . ASP A 1 111 ? -2.216 -9.418 -3.244 1.00 97.94 111 ASP A O 1
ATOM 808 N N . PRO A 1 112 ? -2.131 -7.757 -1.727 1.00 97.31 112 PRO A N 1
ATOM 809 C CA . PRO A 1 112 ? -2.056 -8.642 -0.562 1.00 97.31 112 PRO A CA 1
ATOM 810 C C . PRO A 1 112 ? -3.206 -9.651 -0.432 1.00 97.31 112 PRO A C 1
ATOM 812 O O . PRO A 1 112 ? -3.018 -10.718 0.152 1.00 97.31 112 PRO A O 1
ATOM 815 N N . ASN A 1 113 ? -4.378 -9.336 -0.986 1.00 96.94 113 ASN A N 1
ATOM 816 C CA . ASN A 1 113 ? -5.574 -10.175 -0.942 1.00 96.94 113 ASN A CA 1
ATOM 817 C C . ASN A 1 113 ? -5.721 -11.051 -2.207 1.00 96.94 113 ASN A C 1
ATOM 819 O O . ASN A 1 113 ? -6.689 -11.804 -2.336 1.00 96.94 113 ASN A O 1
ATOM 823 N N . GLY A 1 114 ? -4.746 -11.009 -3.125 1.00 96.75 114 GLY A N 1
ATOM 824 C CA . GLY A 1 114 ? -4.717 -11.788 -4.366 1.00 96.75 114 GLY A CA 1
ATOM 825 C C . GLY A 1 114 ? -5.429 -11.131 -5.553 1.00 96.75 114 GLY A C 1
ATOM 826 O O . GLY A 1 114 ? -5.601 -11.779 -6.586 1.00 96.75 114 GLY A O 1
ATOM 827 N N . GLY A 1 115 ? -5.850 -9.875 -5.414 1.00 97.56 115 GLY A N 1
ATOM 828 C CA . GLY A 1 115 ? -6.397 -9.046 -6.483 1.00 97.56 115 GLY A CA 1
ATOM 829 C C . GLY A 1 115 ? -5.329 -8.198 -7.178 1.00 97.56 115 GLY A C 1
ATOM 830 O O . GLY A 1 115 ? -4.150 -8.549 -7.217 1.00 97.56 115 GLY A O 1
ATOM 831 N N . THR A 1 116 ? -5.756 -7.071 -7.745 1.00 97.38 116 THR A N 1
ATOM 832 C CA . THR A 1 116 ? -4.889 -6.097 -8.431 1.00 97.38 116 THR A CA 1
ATOM 833 C C . THR A 1 116 ? -5.175 -4.661 -7.982 1.00 97.38 116 THR A C 1
ATOM 835 O O . THR A 1 116 ? -5.079 -3.731 -8.780 1.00 97.38 116 THR A O 1
ATOM 838 N N . SER A 1 117 ? -5.619 -4.483 -6.738 1.00 96.06 117 SER A N 1
ATOM 839 C CA . SER A 1 117 ? -6.033 -3.184 -6.205 1.00 96.06 117 SER A CA 1
ATOM 840 C C . SER A 1 117 ? -4.872 -2.445 -5.542 1.00 96.06 117 SER A C 1
ATOM 842 O O . SER A 1 117 ? -4.054 -3.051 -4.846 1.00 96.06 117 SER A O 1
ATOM 844 N N . ASN A 1 118 ? -4.824 -1.116 -5.677 1.00 94.75 118 ASN A N 1
ATOM 845 C CA . ASN A 1 118 ? -3.862 -0.290 -4.934 1.00 94.75 118 ASN A CA 1
ATOM 846 C C . ASN A 1 118 ? -4.274 -0.057 -3.471 1.00 94.75 118 ASN A C 1
ATOM 848 O O . ASN A 1 118 ? -3.450 0.359 -2.661 1.00 94.75 118 ASN A O 1
ATOM 852 N N . TYR A 1 119 ? -5.532 -0.330 -3.127 1.00 93.19 119 TYR A N 1
ATOM 853 C CA . TYR A 1 119 ? -6.039 -0.274 -1.767 1.00 93.19 119 TYR A CA 1
ATOM 854 C C . TYR A 1 119 ? -6.638 -1.615 -1.355 1.00 93.19 119 TYR A C 1
ATOM 856 O O . TYR A 1 119 ? -7.495 -2.159 -2.057 1.00 93.19 119 TYR A O 1
ATOM 864 N N . VAL A 1 120 ? -6.217 -2.097 -0.186 1.00 93.44 120 VAL A N 1
ATOM 865 C CA . VAL A 1 120 ? -6.744 -3.316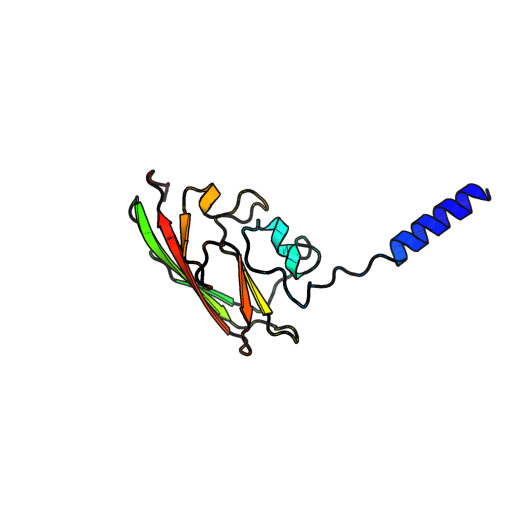 0.432 1.00 93.44 120 VAL A CA 1
ATOM 866 C C . VAL A 1 120 ? -7.153 -3.083 1.875 1.00 93.44 120 VAL A C 1
ATOM 868 O O . VAL A 1 120 ? -6.571 -2.252 2.582 1.00 93.44 120 VAL A O 1
ATOM 871 N N . GLU A 1 121 ? -8.140 -3.851 2.316 1.00 91.12 121 GLU A N 1
ATOM 872 C CA . GLU A 1 121 ? -8.552 -3.935 3.710 1.00 91.12 121 GLU A CA 1
ATOM 873 C C . GLU A 1 121 ? -8.126 -5.267 4.316 1.00 91.12 121 GLU A C 1
ATOM 875 O O . GLU A 1 121 ? -8.321 -6.337 3.736 1.00 91.12 121 GLU A O 1
ATOM 880 N N . ILE A 1 122 ? -7.535 -5.196 5.505 1.00 90.75 122 ILE A N 1
ATOM 881 C CA . ILE A 1 122 ? -7.008 -6.358 6.214 1.00 90.75 122 ILE A CA 1
ATOM 882 C C . ILE A 1 122 ? -7.463 -6.297 7.658 1.00 90.75 122 ILE A C 1
ATOM 884 O O . ILE A 1 122 ? -7.454 -5.239 8.284 1.00 90.75 122 ILE A O 1
ATOM 888 N N . VAL A 1 123 ? -7.852 -7.452 8.185 1.00 89.44 123 VAL A N 1
ATOM 889 C CA . VAL A 1 123 ? -8.161 -7.613 9.602 1.00 89.44 123 VAL A CA 1
ATOM 890 C C . VAL A 1 123 ? -6.899 -8.084 10.314 1.00 89.44 123 VAL A C 1
ATOM 892 O O . VAL A 1 123 ? -6.367 -9.142 9.979 1.00 89.44 123 VAL A O 1
ATOM 895 N N . SER A 1 124 ? -6.432 -7.321 11.300 1.00 86.62 124 SER A N 1
ATOM 896 C CA . SER A 1 124 ? -5.344 -7.740 12.186 1.00 86.62 124 SER A CA 1
ATOM 897 C C . SER A 1 124 ? -5.717 -7.444 13.628 1.00 86.62 124 SER A C 1
ATOM 899 O O . SER A 1 124 ? -5.942 -6.296 13.987 1.00 86.62 124 SER A O 1
ATOM 901 N N . SER A 1 125 ? -5.739 -8.476 14.470 1.00 80.88 125 SER A N 1
ATOM 902 C CA . SER A 1 125 ? -5.901 -8.317 15.921 1.00 80.88 125 SER A CA 1
ATOM 903 C C . SER A 1 125 ? -4.628 -7.806 16.606 1.00 80.88 125 SER A C 1
ATOM 905 O O . SER A 1 125 ? -4.617 -7.565 17.813 1.00 80.88 125 SER A O 1
ATOM 907 N N . GLU A 1 126 ? -3.527 -7.705 15.861 1.00 86.75 126 GLU A N 1
ATOM 908 C CA . GLU A 1 126 ? -2.263 -7.160 16.333 1.00 86.75 126 GLU A CA 1
ATOM 909 C C . GLU A 1 126 ? -2.103 -5.724 15.839 1.00 86.75 126 GLU A C 1
ATOM 911 O O . GLU A 1 126 ? -2.476 -5.382 14.719 1.00 86.75 126 GLU A O 1
ATOM 916 N N . ASN A 1 127 ? -1.444 -4.882 16.634 1.00 86.88 127 ASN A N 1
ATOM 917 C CA . ASN A 1 127 ? -1.108 -3.508 16.244 1.00 86.88 127 ASN A CA 1
ATOM 918 C C . ASN A 1 127 ? -0.021 -3.424 15.152 1.00 86.88 127 ASN A C 1
ATOM 920 O O . ASN A 1 127 ? 0.580 -2.362 14.963 1.00 86.88 127 ASN A O 1
ATOM 924 N N . THR A 1 128 ? 0.257 -4.546 14.488 1.00 92.12 128 THR A N 1
ATOM 925 C CA . THR A 1 128 ? 1.252 -4.716 13.441 1.00 92.12 128 THR A CA 1
ATOM 926 C C . THR A 1 128 ? 0.660 -5.540 12.297 1.00 92.12 128 THR A C 1
ATOM 928 O O . THR A 1 128 ? -0.106 -6.477 12.522 1.00 92.12 128 THR A O 1
ATOM 931 N N . VAL A 1 129 ? 1.002 -5.185 11.060 1.00 95.06 129 VAL A N 1
ATOM 932 C CA . VAL A 1 129 ? 0.636 -5.935 9.856 1.00 95.06 129 VAL A CA 1
ATOM 933 C C . VAL A 1 129 ? 1.753 -5.823 8.822 1.00 95.06 129 VAL A C 1
ATOM 935 O O . VAL A 1 129 ? 2.323 -4.747 8.644 1.00 95.06 129 VAL A O 1
ATOM 938 N N . THR A 1 130 ? 2.049 -6.923 8.133 1.00 96.19 130 THR A N 1
ATOM 939 C CA . THR A 1 130 ? 2.966 -6.945 6.989 1.00 96.19 130 THR A CA 1
ATOM 940 C C . THR A 1 130 ? 2.215 -7.419 5.758 1.00 96.19 130 THR A C 1
ATOM 942 O O . THR A 1 130 ? 1.544 -8.449 5.787 1.00 96.19 130 THR A O 1
ATOM 945 N N . VAL A 1 131 ? 2.331 -6.657 4.678 1.00 96.81 131 VAL A N 1
ATOM 946 C CA . VAL A 1 131 ? 1.635 -6.881 3.410 1.00 96.81 131 VAL A CA 1
ATOM 947 C C . VAL A 1 131 ? 2.591 -6.708 2.252 1.00 96.81 131 VAL A C 1
ATOM 949 O O . VAL A 1 131 ? 3.645 -6.091 2.400 1.00 96.81 131 VAL A O 1
ATOM 952 N N . SER A 1 132 ? 2.265 -7.250 1.086 1.00 97.94 132 SER A N 1
ATOM 953 C CA . SER A 1 132 ? 3.129 -7.100 -0.084 1.00 97.94 132 SER A CA 1
ATOM 954 C C . SER A 1 132 ? 2.321 -6.965 -1.361 1.00 97.94 132 SER A C 1
ATOM 956 O O . SER A 1 132 ? 1.335 -7.669 -1.564 1.00 97.94 132 SER A O 1
ATOM 958 N N . TRP A 1 133 ? 2.765 -6.042 -2.207 1.00 98.38 133 TRP A N 1
ATOM 959 C CA . TRP A 1 133 ? 2.313 -5.913 -3.583 1.00 98.38 133 TRP A CA 1
ATOM 960 C C . TRP A 1 133 ? 3.409 -6.405 -4.512 1.00 98.38 133 TRP A C 1
ATOM 962 O O . TRP A 1 133 ? 4.591 -6.117 -4.307 1.00 98.38 133 TRP A O 1
ATOM 972 N N . VAL A 1 134 ? 3.004 -7.078 -5.582 1.00 98.25 134 VAL A N 1
ATOM 973 C CA . VAL A 1 134 ? 3.879 -7.366 -6.712 1.00 98.25 134 VAL A CA 1
ATOM 974 C C . VAL A 1 134 ? 3.506 -6.426 -7.850 1.00 98.25 134 VAL A C 1
ATOM 976 O O . VAL A 1 134 ? 2.344 -6.341 -8.258 1.00 98.25 134 VAL A O 1
ATOM 979 N N . LEU A 1 135 ? 4.507 -5.714 -8.357 1.00 97.69 135 LEU A N 1
ATOM 980 C CA . LEU A 1 135 ? 4.377 -4.696 -9.389 1.00 97.69 135 LEU A CA 1
ATOM 981 C C . LEU A 1 135 ? 5.173 -5.091 -10.627 1.00 97.69 135 LEU A C 1
ATOM 983 O O . LEU A 1 135 ? 6.297 -5.573 -10.510 1.00 97.69 135 LEU A O 1
ATOM 987 N N . LEU A 1 136 ? 4.637 -4.817 -11.809 1.00 97.62 136 LEU A N 1
ATOM 988 C CA . LEU A 1 136 ? 5.383 -4.823 -13.061 1.00 97.62 136 LEU A CA 1
ATOM 989 C C . LEU A 1 136 ? 5.929 -3.417 -13.326 1.00 97.62 136 LEU A C 1
ATOM 991 O O . LEU A 1 136 ? 5.171 -2.444 -13.340 1.00 97.62 136 LEU A O 1
ATOM 995 N N . ALA A 1 137 ? 7.241 -3.319 -13.534 1.00 96.00 137 ALA A N 1
ATOM 996 C CA . ALA A 1 137 ? 7.896 -2.060 -13.863 1.00 96.00 137 ALA A CA 1
ATOM 997 C C . ALA A 1 137 ? 7.560 -1.591 -15.293 1.00 96.00 137 ALA A C 1
ATOM 999 O O . ALA A 1 137 ? 7.471 -2.431 -16.199 1.00 96.00 137 ALA A O 1
ATOM 1000 N N . PRO A 1 138 ? 7.440 -0.268 -15.525 1.00 94.94 138 PRO A N 1
ATOM 1001 C CA . PRO A 1 138 ? 7.196 0.292 -16.852 1.00 94.94 138 PRO A CA 1
ATOM 1002 C C . PRO A 1 138 ? 8.278 -0.103 -17.864 1.00 94.94 138 PRO A C 1
ATOM 1004 O O . PRO A 1 138 ? 9.415 -0.420 -17.512 1.00 94.94 138 PRO A O 1
ATOM 1007 N N . MET A 1 139 ? 7.913 -0.054 -19.148 1.00 92.88 139 MET A N 1
ATOM 1008 C CA . MET A 1 139 ? 8.849 -0.247 -20.263 1.00 92.88 139 MET A CA 1
ATOM 1009 C C . MET A 1 139 ? 9.839 0.906 -20.407 1.00 92.88 139 MET A C 1
ATOM 1011 O O . MET A 1 139 ? 11.011 0.688 -20.720 1.00 92.88 139 MET A O 1
ATOM 1015 N N . GLU A 1 140 ? 9.369 2.125 -20.172 1.00 88.81 140 GLU A N 1
ATOM 1016 C CA . GLU A 1 140 ? 10.191 3.324 -20.232 1.00 88.81 140 GLU A CA 1
ATOM 1017 C C . GLU A 1 140 ? 10.932 3.522 -18.908 1.00 88.81 140 GLU A C 1
ATOM 1019 O O . GLU A 1 140 ? 10.359 3.384 -17.827 1.00 88.81 140 GLU A O 1
ATOM 1024 N N . GLU A 1 141 ? 12.226 3.830 -18.989 1.00 79.62 141 GLU A N 1
ATOM 1025 C CA . GLU A 1 141 ? 13.033 4.098 -17.802 1.00 79.62 141 GLU A CA 1
ATOM 1026 C C . GLU A 1 141 ? 12.611 5.427 -17.156 1.00 79.62 141 GLU A C 1
ATOM 1028 O O . GLU A 1 141 ? 12.585 6.475 -17.804 1.00 79.62 141 GLU A O 1
ATOM 1033 N N . GLY A 1 142 ? 12.308 5.383 -15.857 1.00 71.75 142 GLY A N 1
ATOM 1034 C CA . GLY A 1 142 ? 12.117 6.577 -15.038 1.00 71.75 142 GLY A CA 1
ATOM 1035 C C . GLY A 1 142 ? 13.446 7.246 -14.670 1.00 71.75 142 GLY A C 1
ATOM 1036 O O . GLY A 1 142 ? 14.516 6.639 -14.745 1.00 71.75 142 GLY A O 1
ATOM 1037 N N . GLN A 1 143 ? 13.392 8.507 -14.238 1.00 60.09 143 GLN A N 1
ATOM 1038 C CA . GLN A 1 143 ? 14.568 9.176 -13.674 1.00 60.09 143 GLN A CA 1
ATOM 1039 C C . GLN A 1 143 ? 14.836 8.689 -12.241 1.00 60.09 143 GLN A C 1
ATOM 1041 O O . GLN A 1 143 ? 13.895 8.391 -11.506 1.00 60.09 143 GLN A O 1
ATOM 1046 N N . LYS A 1 144 ? 16.118 8.586 -11.869 1.00 52.66 144 LYS A N 1
ATOM 1047 C CA . LYS A 1 144 ? 16.558 8.288 -10.496 1.00 52.66 144 LYS A CA 1
ATOM 1048 C C . LYS A 1 144 ? 16.423 9.492 -9.576 1.00 52.66 144 LYS A C 1
ATOM 1050 O O . LYS A 1 144 ? 16.713 10.612 -10.051 1.00 52.66 144 LYS A O 1
#

Secondary structure (DSSP, 8-state):
-HHHHHHHHHHHHHHHT-------TT---SB---GGGGGGTTS-GGG----S-EEEEEE-S---TT-EEEEEEEEES----TT-EEEEE--S-SSSSS-SGGGGT-EEEE-TTSS--SEEEEE-SSSEEEEEEEEEPPSSPPP-

Sequence (144 aa):
MKSRIIVVSIILTLLLATSSGVANPGGKGDSNRDFTCGGSCHGDPSLSSPSPAEIQIDMKSTAFSGTATEVSISVSGMELSNNDLIGIFLLGSKNGNNDHPEDYGWQIIQDPNGGTSNYVEIVSSENTVTVSWVLLAPMEEGQK

Radius of gyration: 19.87 Å; chains: 1; bounding box: 58×50×38 Å

pLDDT: mean 84.99, std 13.57, range [50.69, 98.38]